Protein AF-A0A843KXM9-F1 (afdb_monomer_lite)

Sequence (128 aa):
MNFRLLPALIVLLLAFSLGAACTGSGGEAGPSTPGTGTPAATATPTPTTEVSLVPGPTQTIPPGKEVTFQITPGYPSPFTHDLTITFNGGKGQDYVNGIALRVTKSNGEVVEKTLQPRIGDAVTINEA

Structure (mmCIF, N/CA/C/O backbone):
data_AF-A0A843KXM9-F1
#
_entry.id   AF-A0A843KXM9-F1
#
loop_
_atom_site.group_PDB
_atom_site.id
_atom_site.type_symbol
_atom_site.label_atom_id
_atom_site.label_alt_id
_atom_site.label_comp_id
_atom_site.label_asym_id
_atom_site.label_entity_id
_atom_site.label_seq_id
_atom_site.pdbx_PDB_ins_c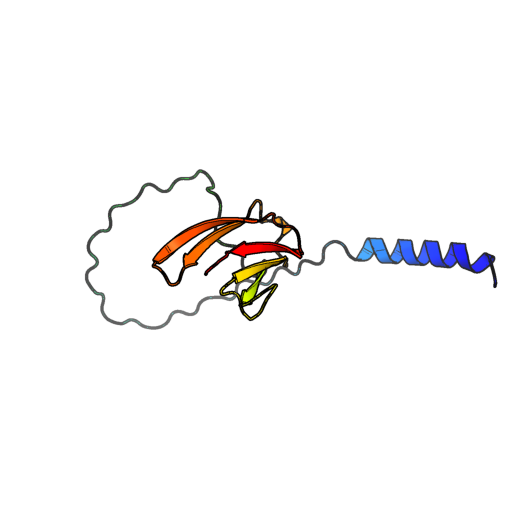ode
_atom_site.Cartn_x
_atom_site.Cartn_y
_atom_site.Cartn_z
_atom_site.occupancy
_atom_site.B_iso_or_equiv
_atom_site.auth_seq_id
_atom_site.auth_comp_id
_atom_site.auth_asym_id
_atom_site.auth_atom_id
_atom_site.pdbx_PDB_model_num
ATOM 1 N N . MET A 1 1 ? 15.730 11.730 43.799 1.00 51.44 1 MET A N 1
ATOM 2 C CA . MET A 1 1 ? 14.523 11.296 43.058 1.00 51.44 1 MET A CA 1
ATOM 3 C C . MET A 1 1 ? 13.538 10.693 44.045 1.00 51.44 1 MET A C 1
ATOM 5 O O . MET A 1 1 ? 13.873 9.727 44.717 1.00 51.44 1 MET A O 1
ATOM 9 N N . ASN A 1 2 ? 12.362 11.302 44.194 1.00 57.75 2 ASN A N 1
ATOM 10 C CA . ASN A 1 2 ? 11.387 10.930 45.220 1.00 57.75 2 ASN A CA 1
ATOM 11 C C . ASN A 1 2 ? 10.602 9.690 44.765 1.00 57.75 2 ASN A C 1
ATOM 13 O O . ASN A 1 2 ? 9.577 9.811 44.101 1.00 57.75 2 ASN A O 1
ATOM 17 N N . PHE A 1 3 ? 11.074 8.496 45.137 1.00 62.22 3 PHE A N 1
ATOM 18 C CA . PHE A 1 3 ? 10.487 7.194 44.762 1.00 62.22 3 PHE A CA 1
ATOM 19 C C . PHE A 1 3 ? 9.011 7.026 45.192 1.00 62.22 3 PHE A C 1
ATOM 21 O O . PHE A 1 3 ? 8.303 6.154 44.701 1.00 62.22 3 PHE A O 1
ATOM 28 N N . ARG A 1 4 ? 8.520 7.907 46.076 1.00 71.75 4 ARG A N 1
ATOM 29 C CA . ARG A 1 4 ? 7.119 7.984 46.521 1.00 71.75 4 ARG A CA 1
ATOM 30 C C . ARG A 1 4 ? 6.164 8.644 45.518 1.00 71.75 4 ARG A C 1
ATOM 32 O O . ARG A 1 4 ? 4.959 8.492 45.668 1.00 71.75 4 ARG A O 1
ATOM 39 N N . LEU A 1 5 ? 6.675 9.352 44.506 1.00 71.25 5 LEU A N 1
ATOM 40 C CA . LEU A 1 5 ? 5.859 9.976 43.449 1.00 71.25 5 LEU A CA 1
ATOM 41 C C . LEU A 1 5 ? 5.536 9.009 42.299 1.00 71.25 5 LEU A C 1
ATOM 43 O O . LEU A 1 5 ? 4.587 9.234 41.553 1.00 71.25 5 LEU A O 1
ATOM 47 N N . LEU A 1 6 ? 6.300 7.919 42.180 1.00 75.50 6 LEU A N 1
ATOM 48 C CA . LEU A 1 6 ? 6.124 6.895 41.153 1.00 75.50 6 LEU A CA 1
ATOM 49 C C . LEU A 1 6 ? 4.729 6.229 41.178 1.00 75.50 6 LEU A C 1
ATOM 51 O O . LEU A 1 6 ? 4.109 6.161 40.118 1.00 75.50 6 LEU A O 1
ATOM 55 N N . PRO A 1 7 ? 4.171 5.795 42.333 1.00 77.62 7 PRO A N 1
ATOM 56 C CA . PRO A 1 7 ? 2.840 5.184 42.348 1.00 77.62 7 PRO A CA 1
ATOM 57 C C . PRO A 1 7 ? 1.725 6.180 42.000 1.00 77.62 7 PRO A C 1
ATOM 59 O O . PRO A 1 7 ? 0.777 5.813 41.313 1.00 77.62 7 PRO A O 1
ATOM 62 N N . ALA A 1 8 ? 1.850 7.449 42.405 1.00 81.44 8 ALA A N 1
ATOM 63 C CA . ALA A 1 8 ? 0.864 8.483 42.084 1.00 81.44 8 ALA A CA 1
ATOM 64 C C . ALA A 1 8 ? 0.804 8.771 40.573 1.00 81.44 8 ALA A C 1
ATOM 66 O O . ALA A 1 8 ? -0.279 8.934 40.015 1.00 81.44 8 ALA A O 1
ATOM 67 N N . LEU A 1 9 ? 1.959 8.768 39.901 1.00 82.88 9 LEU A N 1
ATOM 68 C CA . LEU A 1 9 ? 2.051 8.957 38.454 1.00 82.88 9 LEU A CA 1
ATOM 69 C C . LEU A 1 9 ? 1.453 7.774 37.671 1.00 82.88 9 LEU A C 1
ATOM 71 O O . LEU A 1 9 ? 0.778 7.989 36.668 1.00 82.88 9 LEU A O 1
ATOM 75 N N . ILE A 1 10 ? 1.643 6.539 38.146 1.00 84.19 10 ILE A N 1
ATOM 76 C CA . ILE A 1 10 ? 1.057 5.337 37.526 1.00 84.19 10 ILE A CA 1
ATOM 77 C C . ILE A 1 10 ? -0.474 5.353 37.632 1.00 84.19 10 ILE A C 1
ATOM 79 O O . ILE A 1 10 ? -1.156 5.090 36.645 1.00 84.19 10 ILE A O 1
ATOM 83 N N . VAL A 1 11 ? -1.022 5.704 38.801 1.00 83.56 11 VAL A N 1
ATOM 84 C CA . VAL A 1 11 ? -2.480 5.803 38.997 1.00 83.56 11 VAL A CA 1
ATOM 85 C C . VAL A 1 11 ? -3.081 6.904 38.121 1.00 83.56 11 VAL A C 1
ATOM 87 O O . VAL A 1 11 ? -4.124 6.696 37.504 1.00 83.56 11 VAL A O 1
ATOM 90 N N . LEU A 1 12 ? -2.402 8.049 38.006 1.00 81.00 12 LEU A N 1
ATOM 91 C CA . LEU A 1 12 ? -2.832 9.141 37.133 1.00 81.00 12 LEU A CA 1
ATOM 92 C C . LEU A 1 12 ? -2.847 8.725 35.651 1.00 81.00 12 LEU A C 1
ATOM 94 O O . LEU A 1 12 ? -3.806 9.024 34.943 1.00 81.00 12 LEU A O 1
ATOM 98 N N . LEU A 1 13 ? -1.820 8.005 35.188 1.00 79.25 13 LEU A N 1
ATOM 99 C CA . LEU A 1 13 ? -1.749 7.501 33.812 1.00 79.25 13 LEU A CA 1
ATOM 100 C C . LEU A 1 13 ? -2.834 6.459 33.511 1.00 79.25 13 LEU A C 1
ATOM 102 O O . LEU A 1 13 ? -3.406 6.485 32.422 1.00 79.25 13 LEU A O 1
ATOM 106 N N . LEU A 1 14 ? -3.158 5.583 34.470 1.00 77.69 14 LEU A N 1
ATOM 107 C CA . LEU A 1 14 ? -4.273 4.643 34.326 1.00 77.69 14 LEU A CA 1
ATOM 108 C C . LEU A 1 14 ? -5.626 5.361 34.254 1.00 77.69 14 LEU A C 1
ATOM 110 O O . LEU A 1 14 ? -6.478 4.961 33.475 1.00 77.69 14 LEU A O 1
ATOM 114 N N . ALA A 1 15 ? -5.844 6.430 35.022 1.00 72.69 15 ALA A N 1
ATOM 115 C CA . ALA A 1 15 ? -7.109 7.164 34.974 1.00 72.69 15 ALA A CA 1
ATOM 116 C C . ALA A 1 15 ? -7.353 7.838 33.608 1.00 72.69 15 ALA A C 1
ATOM 118 O O . ALA A 1 15 ? -8.483 7.868 33.126 1.00 72.69 15 ALA A O 1
ATOM 119 N N . PHE A 1 16 ? -6.298 8.344 32.961 1.00 69.00 16 PHE A N 1
ATOM 120 C CA . PHE A 1 16 ? -6.404 8.996 31.650 1.00 69.00 16 PHE A CA 1
ATOM 121 C C . PHE A 1 16 ? -6.642 8.019 30.490 1.00 69.00 16 PHE A C 1
ATOM 123 O O . PHE A 1 16 ? -7.263 8.399 29.498 1.00 69.00 16 PHE A O 1
ATOM 130 N N . SER A 1 17 ? -6.189 6.766 30.589 1.00 67.94 17 SER A N 1
ATOM 131 C CA . SER A 1 17 ? -6.320 5.798 29.492 1.00 67.94 17 SER A CA 1
ATOM 132 C C . SER A 1 17 ? -7.739 5.243 29.323 1.00 67.94 17 SER A C 1
ATOM 134 O O . SER A 1 17 ? -8.109 4.876 28.210 1.00 67.94 17 SER A O 1
ATOM 136 N N . LEU A 1 18 ? -8.571 5.250 30.373 1.00 61.25 18 LEU A N 1
ATOM 137 C CA . LEU A 1 18 ? -9.965 4.785 30.291 1.00 61.25 18 LEU A CA 1
ATOM 138 C C . LEU A 1 18 ? -10.921 5.793 29.619 1.00 61.25 18 LEU A C 1
ATOM 140 O O . LEU A 1 18 ? -12.046 5.427 29.290 1.00 61.25 18 LEU A O 1
ATOM 144 N N . GLY A 1 19 ? -10.498 7.043 29.391 1.00 58.75 19 GLY A N 1
ATOM 145 C CA . GLY A 1 19 ? -11.346 8.101 28.819 1.00 58.75 19 GLY A CA 1
ATOM 146 C C . GLY A 1 19 ? -11.299 8.250 27.292 1.00 58.75 19 GLY A C 1
ATOM 147 O O . GLY A 1 19 ? -12.057 9.045 26.746 1.00 58.75 19 GLY A O 1
ATOM 148 N N . ALA A 1 20 ? -10.419 7.526 26.591 1.00 55.50 20 ALA A N 1
ATOM 149 C CA . ALA A 1 20 ? -10.191 7.718 25.150 1.00 55.50 20 ALA A CA 1
ATOM 150 C C . ALA A 1 20 ? -10.962 6.740 24.240 1.00 55.50 20 ALA A C 1
ATOM 152 O O . ALA A 1 20 ? -10.840 6.811 23.017 1.00 55.50 20 ALA A O 1
ATOM 153 N N . ALA A 1 21 ? -11.765 5.834 24.803 1.00 57.00 21 ALA A N 1
ATOM 154 C CA . ALA A 1 21 ? -12.592 4.918 24.026 1.00 57.00 21 ALA A CA 1
ATOM 155 C C . ALA A 1 21 ? -14.019 5.477 23.873 1.00 57.00 21 ALA A C 1
ATOM 157 O O . ALA A 1 21 ? -14.714 5.673 24.864 1.00 57.00 21 ALA A O 1
ATOM 158 N N . CYS A 1 22 ? -14.451 5.670 22.621 1.00 61.50 22 CYS A N 1
ATOM 159 C CA . CYS A 1 22 ? -15.838 5.901 22.170 1.00 61.50 22 CYS A CA 1
ATOM 160 C C . CYS A 1 22 ? -16.346 7.333 21.897 1.00 61.50 22 CYS A C 1
ATOM 162 O O . CYS A 1 22 ? -17.551 7.554 21.982 1.00 61.50 22 CYS A O 1
ATOM 164 N N . THR A 1 23 ? -15.528 8.270 21.400 1.00 58.12 23 THR A N 1
ATOM 165 C CA . THR A 1 23 ? -16.075 9.435 20.654 1.00 58.12 23 THR A CA 1
ATOM 166 C C . THR A 1 23 ? -15.820 9.322 19.148 1.00 58.12 23 THR A C 1
ATOM 168 O O . THR A 1 23 ? -15.172 10.144 18.507 1.00 58.12 23 THR A O 1
ATOM 171 N N . GLY A 1 24 ? -16.361 8.266 18.537 1.00 48.19 24 GLY A N 1
ATOM 172 C CA . GLY A 1 24 ? -16.628 8.297 17.101 1.00 48.19 24 GLY A CA 1
ATOM 173 C C . GLY A 1 24 ? -17.815 9.226 16.865 1.00 48.19 24 GLY A C 1
ATOM 174 O O . GLY A 1 24 ? -18.954 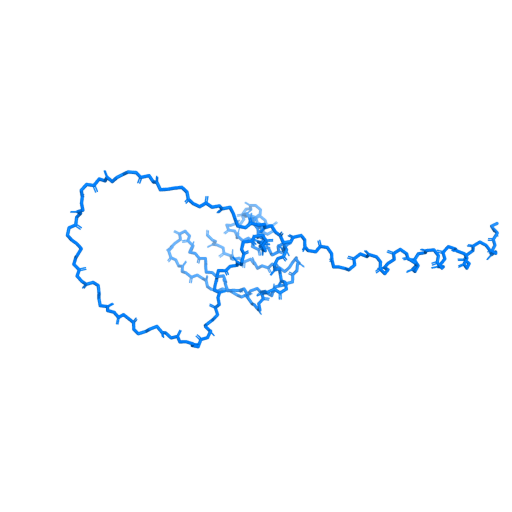8.793 16.994 1.00 48.19 24 GLY A O 1
ATOM 175 N N . SER A 1 25 ? -17.562 10.505 16.590 1.00 52.56 25 SER A N 1
ATOM 176 C CA . SER A 1 25 ? -18.596 11.480 16.241 1.00 52.56 25 SER A CA 1
ATOM 177 C C . SER A 1 25 ? -19.303 11.034 14.958 1.00 52.56 25 SER A C 1
ATOM 179 O O . SER A 1 25 ? -18.748 11.118 13.863 1.00 52.56 25 SER A O 1
ATOM 181 N N . GLY A 1 26 ? -20.525 10.517 15.104 1.00 53.38 26 GLY A N 1
ATOM 182 C CA . GLY A 1 26 ? -21.443 10.297 13.994 1.00 53.38 26 GLY A CA 1
ATOM 183 C C . GLY A 1 26 ? -21.850 11.648 13.419 1.00 53.38 26 GLY A C 1
ATOM 184 O O . GLY A 1 26 ? -22.548 12.408 14.080 1.00 53.38 26 GLY A O 1
ATOM 185 N N . GLY A 1 27 ? -21.356 11.964 12.222 1.00 45.41 27 GLY A N 1
ATOM 186 C CA . GLY A 1 27 ? -21.761 13.148 11.472 1.00 45.41 27 GLY A CA 1
ATOM 187 C C . GLY A 1 27 ? -23.094 12.910 10.770 1.00 45.41 27 GLY A C 1
ATOM 188 O O . GLY A 1 27 ? -23.236 11.950 10.014 1.00 45.41 27 GLY A O 1
ATOM 189 N N . GLU A 1 28 ? -24.053 13.786 11.055 1.00 43.88 28 GLU A N 1
ATOM 190 C CA . GLU A 1 28 ? -25.403 13.853 10.496 1.00 43.88 28 GLU A CA 1
ATOM 191 C C . GLU A 1 28 ? -25.437 13.915 8.959 1.00 43.88 28 GLU A C 1
ATOM 193 O O . GLU A 1 28 ? -24.685 14.651 8.317 1.00 43.88 28 GLU A O 1
ATOM 198 N N . ALA A 1 29 ? -26.374 13.169 8.366 1.00 48.31 29 ALA A N 1
ATOM 199 C CA . ALA A 1 29 ? -26.745 13.296 6.963 1.00 48.31 29 ALA A CA 1
ATOM 200 C C . ALA A 1 29 ? -27.521 14.608 6.752 1.00 48.31 29 ALA A C 1
ATOM 202 O O . ALA A 1 29 ? -28.618 14.785 7.282 1.00 48.31 29 ALA A O 1
ATOM 203 N N . GLY A 1 30 ? -26.949 15.527 5.974 1.00 47.09 30 GLY A N 1
ATOM 204 C CA . GLY A 1 30 ? -27.627 16.752 5.553 1.00 47.09 30 GLY A CA 1
ATOM 205 C C . GLY A 1 30 ? -28.702 16.486 4.480 1.00 47.09 30 GLY A C 1
ATOM 206 O O . GLY A 1 30 ? -28.526 15.593 3.648 1.00 47.09 30 GLY A O 1
ATOM 207 N N . PRO A 1 31 ? -29.809 17.251 4.467 1.00 45.97 31 PRO A N 1
ATOM 208 C CA . PRO A 1 31 ? -30.920 17.065 3.533 1.00 45.97 31 PRO A CA 1
ATOM 209 C C . PRO A 1 31 ? -30.581 17.520 2.103 1.00 45.97 31 PRO A C 1
ATOM 211 O O . PRO A 1 31 ? -29.947 18.552 1.889 1.00 45.97 31 PRO A O 1
ATOM 214 N N . SER A 1 32 ? -31.043 16.755 1.110 1.00 44.66 32 SER A N 1
ATOM 215 C CA . SER A 1 32 ? -30.906 17.055 -0.321 1.00 44.66 32 SER A CA 1
ATOM 216 C C . SER A 1 32 ? -32.019 18.001 -0.794 1.00 44.66 32 SER A C 1
ATOM 218 O O . SER A 1 32 ? -33.200 17.673 -0.687 1.00 44.66 32 SER A O 1
ATOM 220 N N . THR A 1 33 ? -31.658 19.163 -1.343 1.00 41.00 33 THR A N 1
ATOM 221 C CA . THR A 1 33 ? -32.601 20.125 -1.946 1.00 41.00 33 THR A CA 1
ATOM 222 C C . THR A 1 33 ? -32.894 19.765 -3.416 1.00 41.00 33 THR A C 1
ATOM 224 O O . THR A 1 33 ? -31.943 19.548 -4.169 1.00 41.00 33 THR A O 1
ATOM 227 N N . PRO A 1 34 ? -34.164 19.733 -3.872 1.00 42.62 34 PRO A N 1
ATOM 228 C CA . PRO A 1 34 ? -34.517 19.456 -5.271 1.00 42.62 34 PRO A CA 1
ATOM 229 C C . PRO A 1 34 ? -34.248 20.640 -6.216 1.00 42.62 34 PRO A C 1
ATOM 231 O O . PRO A 1 34 ? -34.714 21.753 -5.973 1.00 42.62 34 PRO A O 1
ATOM 234 N N . GLY A 1 35 ? -33.539 20.384 -7.321 1.00 38.56 35 GLY A N 1
ATOM 235 C CA . GLY A 1 35 ? -33.294 21.331 -8.413 1.00 38.56 35 GLY A CA 1
ATOM 236 C C . GLY A 1 35 ? -33.947 20.892 -9.731 1.00 38.56 35 GLY A C 1
ATOM 237 O O . GLY A 1 35 ? -33.782 19.760 -10.171 1.00 38.56 35 GLY A O 1
ATOM 238 N N . THR A 1 36 ? -34.697 21.827 -10.308 1.00 34.69 36 THR A N 1
ATOM 239 C CA . THR A 1 36 ? -35.519 21.878 -11.532 1.00 34.69 36 THR A CA 1
ATOM 240 C C . THR A 1 36 ? -34.986 21.165 -12.791 1.00 34.69 36 THR A C 1
ATOM 242 O O . THR A 1 36 ? -33.793 21.159 -13.076 1.00 34.69 36 THR A O 1
ATOM 245 N N . GLY A 1 37 ? -35.919 20.587 -13.564 1.00 37.78 37 GLY A N 1
ATOM 246 C CA . GLY A 1 37 ? -35.679 19.602 -14.622 1.00 37.78 37 GLY A CA 1
ATOM 247 C C . GLY A 1 37 ? -35.244 20.114 -16.003 1.00 37.78 37 GLY A C 1
ATOM 248 O O . GLY A 1 37 ? -35.492 21.248 -16.401 1.00 37.78 37 GLY A O 1
ATOM 249 N N . THR A 1 38 ? -34.629 19.194 -16.749 1.00 40.50 38 THR A N 1
ATOM 250 C CA . THR A 1 38 ? -34.317 19.260 -18.188 1.00 40.50 38 THR A CA 1
ATOM 251 C C . THR A 1 38 ? -34.953 18.027 -18.868 1.00 40.50 38 THR A C 1
ATOM 253 O O . THR A 1 38 ? -35.022 16.981 -18.217 1.00 40.50 38 THR A O 1
ATOM 256 N N . PRO A 1 39 ? -35.472 18.106 -20.114 1.00 44.88 39 PRO A N 1
ATOM 257 C CA . PRO A 1 39 ? -36.302 17.053 -20.713 1.00 44.88 39 PRO A CA 1
ATOM 258 C C . PRO A 1 39 ? -35.610 15.690 -20.838 1.00 44.88 39 PRO A C 1
ATOM 260 O O . PRO A 1 39 ? -34.456 15.591 -21.253 1.00 44.88 39 PRO A O 1
ATOM 263 N N . ALA A 1 40 ? -36.362 14.644 -20.491 1.00 46.25 40 ALA A N 1
ATOM 264 C CA . ALA A 1 40 ? -35.926 13.258 -20.396 1.00 46.25 40 ALA A CA 1
ATOM 265 C C . ALA A 1 40 ? -35.535 12.651 -21.754 1.00 46.25 40 ALA A C 1
ATOM 267 O O . ALA A 1 40 ? -36.338 12.608 -22.688 1.00 46.25 40 ALA A O 1
ATOM 268 N N . ALA A 1 41 ? -34.323 12.097 -21.832 1.00 52.78 41 ALA A N 1
ATOM 269 C CA . ALA A 1 41 ? -33.987 11.110 -22.848 1.00 52.78 41 ALA A CA 1
ATOM 270 C C . ALA A 1 41 ? -34.733 9.804 -22.530 1.00 52.78 41 ALA A C 1
ATOM 272 O O . ALA A 1 41 ? -34.734 9.341 -21.389 1.00 52.78 41 ALA A O 1
ATOM 273 N N . THR A 1 42 ? -35.390 9.221 -23.533 1.00 49.16 42 THR A N 1
ATOM 274 C CA . THR A 1 42 ? -36.069 7.924 -23.408 1.00 49.16 42 THR A CA 1
ATOM 275 C C . THR A 1 42 ? -35.024 6.852 -23.098 1.00 49.16 42 THR A C 1
ATOM 277 O O . THR A 1 42 ? -34.189 6.540 -23.945 1.00 49.16 42 THR A O 1
ATOM 280 N N . ALA A 1 43 ? -35.034 6.324 -21.873 1.00 53.03 43 ALA A N 1
ATOM 281 C CA . ALA A 1 43 ? -34.130 5.262 -21.460 1.00 53.03 43 ALA A CA 1
ATOM 282 C C . ALA A 1 43 ? -34.618 3.914 -22.010 1.00 53.03 43 ALA A C 1
ATOM 284 O O . ALA A 1 43 ? -35.736 3.481 -21.732 1.00 53.03 43 ALA A O 1
ATOM 285 N N . THR A 1 44 ? -33.762 3.248 -22.781 1.00 59.09 44 THR A N 1
ATOM 286 C CA . THR A 1 44 ? -33.873 1.820 -23.101 1.00 59.09 44 THR A CA 1
ATOM 287 C C . THR A 1 44 ? -33.981 1.016 -21.796 1.00 59.09 44 THR A C 1
ATOM 289 O O . THR A 1 44 ? -33.203 1.290 -20.879 1.00 59.09 44 THR A O 1
ATOM 292 N N . PRO A 1 45 ? -34.895 0.035 -21.660 1.00 51.47 45 PRO A N 1
ATOM 293 C CA . PRO A 1 45 ? -34.962 -0.787 -20.456 1.00 51.47 45 PRO A CA 1
ATOM 294 C C . PRO A 1 45 ? -33.676 -1.610 -20.300 1.00 51.47 45 PRO A C 1
ATOM 296 O O . PRO A 1 45 ? -33.423 -2.553 -21.049 1.00 51.47 45 PRO A O 1
ATOM 299 N N . THR A 1 46 ? -32.855 -1.234 -19.320 1.00 61.03 46 THR A N 1
ATOM 300 C CA . THR A 1 46 ? -31.726 -2.039 -18.845 1.00 61.03 46 THR A CA 1
ATOM 301 C C . THR A 1 46 ? -32.271 -3.346 -18.259 1.00 61.03 46 THR A C 1
ATOM 303 O O . THR A 1 46 ? -33.231 -3.291 -17.485 1.00 61.03 46 THR A O 1
ATOM 306 N N . PRO A 1 47 ? -31.698 -4.519 -18.588 1.00 53.00 47 PRO A N 1
ATOM 307 C CA . PRO A 1 47 ? -32.104 -5.778 -17.974 1.00 53.00 47 PRO A CA 1
ATOM 308 C C . PRO A 1 47 ? -31.996 -5.682 -16.448 1.00 53.00 47 PRO A C 1
ATOM 310 O O . PRO A 1 47 ? -30.974 -5.260 -15.908 1.00 53.00 47 PRO A O 1
ATOM 313 N N . THR A 1 48 ? -33.076 -6.039 -15.752 1.00 59.44 48 THR A N 1
ATOM 314 C CA . THR A 1 48 ? -33.128 -6.061 -14.290 1.00 59.44 48 THR A CA 1
ATOM 315 C C . THR A 1 48 ? -32.262 -7.211 -13.788 1.00 59.44 48 THR A C 1
ATOM 317 O O . THR A 1 48 ? -32.701 -8.357 -13.742 1.00 59.44 48 THR A O 1
ATOM 320 N N . THR A 1 49 ? -31.010 -6.913 -13.450 1.00 65.44 49 THR A N 1
ATOM 321 C CA . THR A 1 49 ? -30.152 -7.839 -12.710 1.00 65.44 49 THR A CA 1
ATOM 322 C C . THR A 1 49 ? -30.783 -8.089 -11.343 1.00 65.44 49 THR A C 1
ATOM 324 O O . THR A 1 49 ? -31.050 -7.148 -10.595 1.00 65.44 49 THR A O 1
ATOM 327 N N . GLU A 1 50 ? -31.042 -9.354 -11.030 1.00 66.38 50 GLU A N 1
ATOM 328 C CA . GLU A 1 50 ? -31.536 -9.801 -9.731 1.00 66.38 50 GLU A CA 1
ATOM 329 C C . GLU A 1 50 ? -30.567 -9.335 -8.626 1.00 66.38 50 GLU A C 1
ATOM 331 O O . GLU A 1 50 ? -29.360 -9.585 -8.687 1.00 66.38 50 GLU A O 1
ATOM 336 N N . VAL A 1 51 ? -31.068 -8.576 -7.647 1.00 61.69 51 VAL A N 1
ATOM 337 C CA . VAL A 1 51 ? -30.237 -8.005 -6.578 1.00 61.69 51 VAL A CA 1
ATOM 338 C C . VAL A 1 51 ? -29.908 -9.109 -5.576 1.00 61.69 51 VAL 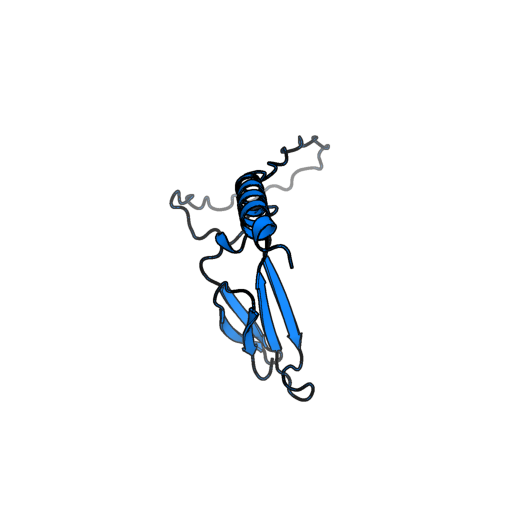A C 1
ATOM 340 O O . VAL A 1 51 ? -30.783 -9.585 -4.857 1.00 61.69 51 VAL A O 1
ATOM 343 N N . SER A 1 52 ? -28.637 -9.513 -5.514 1.00 68.00 52 SER A N 1
ATOM 344 C CA . SER A 1 52 ? -28.158 -10.439 -4.486 1.00 68.00 52 SER A CA 1
ATOM 345 C C . SER A 1 52 ? -28.296 -9.809 -3.096 1.00 68.00 52 SER A C 1
ATOM 347 O O . SER A 1 52 ? -27.756 -8.734 -2.839 1.00 68.00 52 SER A O 1
ATOM 349 N N . LEU A 1 53 ? -28.993 -10.497 -2.189 1.00 69.06 53 LEU A N 1
ATOM 350 C CA . LEU A 1 53 ? -29.120 -10.126 -0.771 1.00 69.06 53 LEU A CA 1
ATOM 351 C C . LEU A 1 53 ? -27.981 -10.684 0.093 1.00 69.06 53 LEU A C 1
ATOM 353 O O . LEU A 1 53 ? -27.960 -10.474 1.305 1.00 69.06 53 LEU A O 1
ATOM 357 N N . VAL A 1 54 ? -27.042 -11.414 -0.512 1.00 63.97 54 VAL A N 1
ATOM 358 C CA . VAL A 1 54 ? -25.826 -11.865 0.164 1.00 63.97 54 VAL A CA 1
ATOM 359 C C . VAL A 1 54 ? -24.846 -10.694 0.157 1.00 63.97 54 VAL A C 1
ATOM 361 O O . VAL A 1 54 ? -24.474 -10.256 -0.936 1.00 63.97 54 VAL A O 1
ATOM 364 N N . PRO A 1 55 ? -24.415 -10.176 1.325 1.00 56.69 55 PRO A N 1
ATOM 365 C CA . PRO A 1 55 ? -23.396 -9.138 1.374 1.00 56.69 55 PRO A CA 1
ATOM 366 C C . PRO A 1 55 ? -22.131 -9.648 0.676 1.00 56.69 55 PRO A C 1
ATOM 368 O O . PRO A 1 55 ? -21.462 -10.560 1.161 1.00 56.69 55 PRO A O 1
ATOM 371 N N . GLY A 1 56 ? -21.842 -9.102 -0.503 1.00 59.16 56 GLY A N 1
ATOM 372 C CA . GLY A 1 56 ? -20.571 -9.319 -1.183 1.00 59.16 56 GLY A CA 1
ATOM 373 C C . GLY A 1 56 ? -19.454 -8.531 -0.494 1.00 59.16 56 GLY A C 1
ATOM 374 O O . GLY A 1 56 ? -19.738 -7.678 0.350 1.00 59.16 56 GLY A O 1
ATOM 375 N N . PRO A 1 57 ? -18.178 -8.769 -0.842 1.00 56.53 57 PRO A N 1
ATOM 376 C CA . PRO A 1 57 ? -17.100 -7.897 -0.396 1.00 56.53 57 PRO A CA 1
ATOM 377 C C . PRO A 1 57 ? -17.397 -6.468 -0.864 1.00 56.53 57 PRO A C 1
ATOM 379 O O . PRO A 1 57 ? -17.405 -6.172 -2.060 1.00 56.53 57 PRO A O 1
ATOM 382 N N . THR A 1 58 ? -17.693 -5.579 0.082 1.00 60.97 58 THR A N 1
ATOM 383 C CA . THR A 1 58 ? -17.892 -4.164 -0.215 1.00 60.97 58 THR A CA 1
ATOM 384 C C . THR A 1 58 ? -16.534 -3.575 -0.571 1.00 60.97 58 THR A C 1
ATOM 386 O O . THR A 1 58 ? -15.735 -3.249 0.300 1.00 60.97 58 THR A O 1
ATOM 389 N N . GLN A 1 59 ? -16.265 -3.437 -1.868 1.00 64.62 59 GLN A N 1
ATOM 390 C CA . GLN A 1 59 ? -15.040 -2.810 -2.381 1.00 64.62 59 GLN A CA 1
ATOM 391 C C . GLN A 1 59 ? -15.004 -1.290 -2.126 1.00 64.62 59 GLN A C 1
ATOM 393 O O . GLN A 1 59 ? -14.001 -0.633 -2.395 1.00 64.62 59 GLN A O 1
ATOM 398 N N . THR A 1 60 ? -16.103 -0.720 -1.628 1.00 74.00 60 THR A N 1
ATOM 399 C CA . THR A 1 60 ? -16.233 0.700 -1.306 1.00 74.00 60 THR A CA 1
ATOM 400 C C . THR A 1 60 ? -16.080 0.912 0.192 1.00 74.00 60 THR A C 1
ATOM 402 O O . THR A 1 60 ? -16.901 0.472 0.995 1.00 74.00 60 THR A O 1
ATOM 405 N N . ILE A 1 61 ? -15.027 1.629 0.562 1.00 75.81 61 ILE A N 1
ATOM 406 C CA . ILE A 1 61 ? -14.793 2.045 1.939 1.00 75.81 61 ILE A CA 1
ATOM 407 C C . ILE A 1 61 ? -15.895 3.034 2.370 1.00 75.81 61 ILE A C 1
ATOM 409 O O . ILE A 1 61 ? -16.203 3.954 1.607 1.00 75.81 61 ILE A O 1
ATOM 413 N N . PRO A 1 62 ? -16.493 2.877 3.569 1.00 79.75 62 PRO A N 1
ATOM 414 C CA . PRO A 1 62 ? -17.479 3.823 4.080 1.00 79.75 62 PRO A CA 1
ATOM 415 C C . PRO A 1 62 ? -16.926 5.256 4.149 1.00 79.75 62 PRO A C 1
ATOM 417 O O . PRO A 1 62 ? -15.740 5.439 4.435 1.00 79.75 62 PRO A O 1
ATOM 420 N N . PRO A 1 63 ? -17.766 6.287 3.952 1.00 83.06 63 PRO A N 1
ATOM 421 C CA . PRO A 1 63 ? -17.316 7.673 4.043 1.00 83.06 63 PRO A CA 1
ATOM 422 C C . PRO A 1 63 ? -16.699 7.966 5.422 1.00 83.06 63 PRO A C 1
ATOM 424 O O . PRO A 1 63 ? -17.248 7.580 6.457 1.00 83.06 63 PRO A O 1
ATOM 427 N N . GLY A 1 64 ? -15.542 8.632 5.446 1.00 83.75 64 GLY A N 1
ATOM 428 C CA . GLY A 1 64 ? -14.789 8.950 6.664 1.00 83.75 64 GLY A CA 1
ATOM 429 C C . GLY A 1 64 ? -13.917 7.809 7.205 1.00 83.75 64 GLY A C 1
ATOM 430 O O . GLY A 1 64 ? -13.344 7.940 8.296 1.00 83.75 64 GLY A O 1
ATOM 431 N N . LYS A 1 65 ? -13.837 6.680 6.487 1.00 87.94 65 LYS A N 1
ATOM 432 C CA . LYS A 1 65 ? -13.019 5.501 6.821 1.00 87.94 65 LYS A CA 1
ATOM 433 C C . LYS A 1 65 ? -11.919 5.247 5.794 1.00 87.94 65 LYS A C 1
ATOM 435 O O . LYS A 1 65 ? -11.495 4.117 5.607 1.00 87.94 65 LYS A O 1
ATOM 440 N N . GLU A 1 66 ? -11.427 6.288 5.143 1.00 88.75 66 GLU A N 1
ATOM 441 C CA . GLU A 1 66 ? -10.444 6.177 4.072 1.00 88.75 66 GLU A CA 1
ATOM 442 C C . GLU A 1 66 ? -9.140 5.516 4.548 1.00 88.75 66 GLU A C 1
ATOM 444 O O . GLU 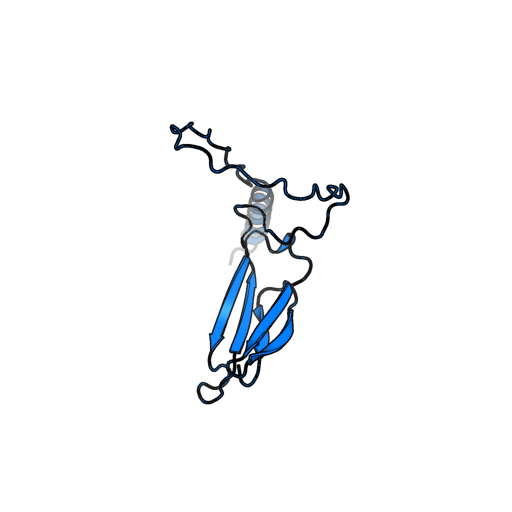A 1 66 ? -8.728 5.639 5.711 1.00 88.75 66 GLU A O 1
ATOM 449 N N . VAL A 1 67 ? -8.485 4.826 3.615 1.00 92.25 67 VAL A N 1
ATOM 450 C CA . VAL A 1 67 ? -7.116 4.329 3.753 1.00 92.25 67 VAL A CA 1
ATOM 451 C C . VAL A 1 67 ? -6.239 4.954 2.679 1.00 92.25 67 VAL A C 1
ATOM 453 O O . VAL A 1 67 ? -6.715 5.322 1.605 1.00 92.25 67 VAL A O 1
ATOM 456 N N . THR A 1 68 ? -4.952 5.057 2.973 1.00 93.25 68 THR A N 1
ATOM 457 C CA . THR A 1 68 ? -3.979 5.766 2.154 1.00 93.25 68 THR A CA 1
ATOM 458 C C . THR A 1 68 ? -2.901 4.810 1.673 1.00 93.25 68 THR A C 1
ATOM 460 O O . THR A 1 68 ? -2.382 3.984 2.426 1.00 93.25 68 THR A O 1
ATOM 463 N N . PHE A 1 69 ? -2.520 4.985 0.414 1.00 94.06 69 PHE A N 1
ATOM 464 C CA . PHE A 1 69 ? -1.379 4.329 -0.203 1.00 94.06 69 PHE A CA 1
ATOM 465 C C . PHE A 1 69 ? -0.357 5.382 -0.603 1.00 94.06 69 PHE A C 1
ATOM 467 O O . PHE A 1 69 ? -0.717 6.473 -1.046 1.00 94.06 69 PHE A O 1
ATOM 474 N N . GLN A 1 70 ? 0.914 5.041 -0.468 1.00 95.62 70 GLN A N 1
ATOM 475 C CA . GLN A 1 70 ? 2.011 5.829 -0.992 1.00 95.62 70 GLN A CA 1
ATOM 476 C C . GLN A 1 70 ? 2.614 5.113 -2.189 1.00 95.62 70 GLN A C 1
ATOM 478 O O . GLN A 1 70 ? 2.919 3.925 -2.129 1.00 95.62 70 GLN A O 1
ATOM 483 N N . ILE A 1 71 ? 2.790 5.858 -3.273 1.00 93.62 71 ILE A N 1
ATOM 484 C CA . ILE A 1 71 ? 3.365 5.367 -4.519 1.00 93.62 71 ILE A CA 1
ATOM 485 C C . ILE A 1 71 ? 4.700 6.079 -4.705 1.00 93.62 71 ILE A C 1
ATOM 487 O O . ILE A 1 71 ? 4.740 7.306 -4.789 1.00 93.62 71 ILE A O 1
ATOM 491 N N . THR A 1 72 ? 5.785 5.311 -4.745 1.00 93.25 72 THR A N 1
ATOM 492 C CA . THR A 1 72 ? 7.149 5.825 -4.882 1.00 93.25 72 THR A CA 1
ATOM 493 C C . THR A 1 72 ? 7.780 5.245 -6.151 1.00 93.25 72 THR A C 1
ATOM 495 O O . THR A 1 72 ? 8.116 4.059 -6.165 1.00 93.25 72 THR A O 1
ATOM 498 N N . PRO A 1 73 ? 7.922 6.036 -7.227 1.00 89.38 73 PRO A N 1
ATOM 499 C CA . PRO A 1 73 ? 8.635 5.608 -8.426 1.00 89.38 73 PRO A CA 1
ATOM 500 C C . PRO A 1 73 ? 10.155 5.650 -8.202 1.00 89.38 73 PRO A C 1
ATOM 502 O O . PRO A 1 73 ? 10.651 6.525 -7.491 1.00 89.38 73 PRO A O 1
ATOM 505 N N . GLY A 1 74 ? 10.896 4.735 -8.826 1.00 85.00 74 GLY A N 1
ATOM 506 C CA . GLY A 1 74 ? 12.359 4.691 -8.761 1.00 85.00 74 GLY A CA 1
ATOM 507 C C . GLY A 1 74 ? 12.902 4.358 -7.369 1.00 85.00 74 GLY A C 1
ATOM 508 O O . GLY A 1 74 ? 13.886 4.950 -6.925 1.00 85.00 74 GLY A O 1
ATOM 509 N N . TYR A 1 75 ? 12.243 3.455 -6.638 1.00 85.50 75 TYR A N 1
ATOM 510 C CA . TYR A 1 75 ? 12.709 2.954 -5.342 1.00 85.50 75 TYR A CA 1
ATOM 511 C C . TYR A 1 75 ? 12.923 1.433 -5.412 1.00 85.50 75 TYR A C 1
ATOM 513 O O . TYR A 1 75 ? 12.069 0.735 -5.957 1.00 85.50 75 TYR A O 1
ATOM 521 N N . PRO A 1 76 ? 14.029 0.887 -4.861 1.00 81.12 76 PRO A N 1
ATOM 522 C CA . PRO A 1 76 ? 15.057 1.547 -4.044 1.00 81.12 76 PRO A CA 1
ATOM 523 C C . PRO A 1 76 ? 16.117 2.335 -4.830 1.00 81.12 76 PRO A C 1
ATOM 525 O O . PRO A 1 76 ? 16.921 3.030 -4.210 1.00 81.12 76 PRO A O 1
ATOM 528 N N . SER A 1 77 ? 16.139 2.242 -6.164 1.00 85.75 77 SER A N 1
ATOM 529 C CA . SER A 1 77 ? 17.103 2.946 -7.016 1.00 85.75 77 SER A CA 1
ATOM 530 C C . SER A 1 77 ? 16.393 3.858 -8.020 1.00 85.75 77 SER A C 1
ATOM 532 O O . SER A 1 77 ? 15.548 3.378 -8.770 1.00 85.75 77 SER A O 1
ATOM 534 N N . PRO A 1 78 ? 16.773 5.144 -8.134 1.00 81.31 78 PRO A N 1
ATOM 535 C CA . PRO A 1 78 ? 16.159 6.064 -9.096 1.00 81.31 78 PRO A CA 1
ATOM 536 C C . PRO A 1 78 ? 16.513 5.735 -10.554 1.00 81.31 78 PRO A C 1
ATOM 538 O O . PRO A 1 78 ? 15.952 6.324 -11.473 1.00 81.31 78 PRO A O 1
ATOM 541 N N . PHE A 1 79 ? 17.467 4.825 -10.770 1.00 83.88 79 PHE A N 1
ATOM 542 C CA . PHE A 1 79 ? 17.882 4.371 -12.096 1.00 83.88 79 PHE A CA 1
ATOM 543 C C . PHE A 1 79 ? 17.097 3.152 -12.582 1.00 83.88 79 PHE A C 1
ATOM 545 O O . PHE A 1 79 ? 17.214 2.797 -13.752 1.00 83.88 79 PHE A O 1
ATOM 552 N N . THR A 1 80 ? 16.332 2.496 -11.705 1.00 81.38 80 THR A N 1
ATOM 553 C CA . THR A 1 80 ? 15.437 1.411 -12.100 1.00 81.38 80 THR A CA 1
ATOM 554 C C . THR A 1 80 ? 14.033 1.961 -12.316 1.00 81.38 80 THR A C 1
ATOM 556 O O . THR A 1 80 ? 13.569 2.844 -11.594 1.00 81.38 80 THR A O 1
ATOM 559 N N . HIS A 1 81 ? 13.339 1.444 -13.329 1.00 86.69 81 HIS A N 1
ATOM 560 C CA . HIS A 1 81 ? 11.937 1.766 -13.597 1.00 86.69 81 HIS A CA 1
ATOM 561 C C . HIS A 1 81 ? 11.016 1.018 -12.625 1.00 86.69 81 HIS A C 1
ATOM 563 O O . HIS A 1 81 ? 10.031 0.427 -13.031 1.00 86.69 81 HIS A O 1
ATOM 569 N N . ASP A 1 82 ? 11.356 0.986 -11.340 1.00 91.38 82 ASP A N 1
ATOM 570 C CA . ASP A 1 82 ? 10.604 0.229 -10.346 1.00 91.38 82 ASP A CA 1
ATOM 571 C C . ASP A 1 82 ? 9.533 1.111 -9.702 1.00 91.38 82 ASP A C 1
ATOM 573 O O . ASP A 1 82 ? 9.712 2.318 -9.514 1.00 91.38 82 ASP A O 1
ATOM 577 N N . LEU A 1 83 ? 8.410 0.505 -9.332 1.00 91.12 83 LEU A N 1
ATOM 578 C CA . LEU A 1 83 ? 7.309 1.167 -8.644 1.00 91.12 83 LEU A CA 1
ATOM 579 C C . LEU A 1 83 ? 7.073 0.501 -7.295 1.00 91.12 83 LEU A C 1
ATOM 581 O O . LEU A 1 83 ? 6.610 -0.638 -7.233 1.00 91.12 83 LEU A O 1
ATOM 585 N N . THR A 1 84 ? 7.335 1.221 -6.209 1.00 94.50 84 THR A N 1
ATOM 586 C CA . THR A 1 84 ? 7.032 0.749 -4.857 1.00 94.50 84 THR A CA 1
ATOM 587 C C . THR A 1 84 ? 5.707 1.319 -4.382 1.00 94.50 84 THR A C 1
ATOM 589 O O . THR A 1 84 ? 5.508 2.534 -4.355 1.00 94.50 84 THR A O 1
ATOM 592 N N . ILE A 1 85 ? 4.798 0.433 -3.987 1.00 94.69 85 ILE A N 1
ATOM 593 C CA . ILE A 1 85 ? 3.496 0.771 -3.417 1.00 94.69 85 ILE A CA 1
ATOM 594 C C . ILE A 1 85 ? 3.518 0.365 -1.948 1.00 94.69 85 ILE A C 1
ATOM 596 O O . ILE A 1 85 ? 3.679 -0.815 -1.639 1.00 94.69 85 ILE A O 1
ATOM 600 N N . THR A 1 86 ? 3.327 1.335 -1.059 1.00 96.25 86 THR A N 1
ATOM 601 C CA . THR A 1 86 ? 3.335 1.154 0.396 1.00 96.25 86 THR A CA 1
ATOM 602 C C . THR A 1 86 ? 1.959 1.457 0.971 1.00 96.25 86 THR A C 1
ATOM 604 O O . THR A 1 86 ? 1.334 2.462 0.625 1.00 96.25 86 THR A O 1
ATOM 607 N N . PHE A 1 87 ? 1.480 0.608 1.876 1.00 96.31 87 PHE A N 1
ATOM 608 C CA . PHE A 1 87 ? 0.244 0.852 2.608 1.00 96.31 87 PHE A CA 1
ATOM 609 C C . PHE A 1 87 ? 0.503 1.729 3.840 1.00 96.31 87 PHE A C 1
ATOM 611 O O . PHE A 1 87 ? 1.212 1.329 4.764 1.00 96.31 87 PHE A O 1
ATOM 618 N N . ASN A 1 88 ? -0.111 2.914 3.887 1.00 95.25 88 ASN A N 1
ATOM 619 C CA . ASN A 1 88 ? 0.066 3.874 4.984 1.00 95.25 88 ASN A CA 1
ATOM 620 C C . ASN A 1 88 ? -1.039 3.784 6.054 1.00 95.25 88 ASN A C 1
ATOM 622 O O . ASN A 1 88 ? -0.989 4.511 7.044 1.00 95.25 88 ASN A O 1
ATOM 626 N N . GLY A 1 89 ? -2.020 2.891 5.886 1.00 93.69 89 GLY A N 1
ATOM 627 C CA . GLY A 1 89 ? -3.146 2.751 6.812 1.00 93.69 89 GLY A CA 1
ATOM 628 C C . GLY A 1 89 ? -4.194 3.849 6.655 1.00 93.69 89 GLY A C 1
ATOM 629 O O . GLY A 1 89 ? -4.283 4.506 5.620 1.00 93.69 89 GLY A O 1
ATOM 630 N N . GLY A 1 90 ? -5.021 4.034 7.680 1.00 92.81 90 GLY A N 1
ATOM 631 C CA . GLY A 1 90 ? -6.064 5.058 7.706 1.00 92.81 90 GLY A CA 1
ATOM 632 C C . GLY A 1 90 ? -7.194 4.714 8.669 1.00 92.81 90 GLY A C 1
ATOM 633 O O . GLY A 1 90 ? -7.157 3.694 9.355 1.00 92.81 90 GLY A O 1
ATOM 634 N N . LYS A 1 91 ? -8.227 5.563 8.717 1.00 89.88 91 LYS A N 1
ATOM 635 C CA . LYS A 1 91 ? -9.339 5.430 9.677 1.00 89.88 91 LYS A CA 1
ATOM 636 C C . LYS A 1 91 ? -10.171 4.165 9.475 1.00 89.88 91 LYS A C 1
ATOM 638 O O . LYS A 1 91 ? -10.913 3.794 10.382 1.00 89.88 91 LYS A O 1
ATOM 643 N N . GLY A 1 92 ? -10.098 3.552 8.295 1.00 89.94 92 GLY A N 1
ATOM 644 C CA . GLY A 1 92 ? -10.805 2.314 7.992 1.00 89.94 92 GLY A CA 1
ATOM 645 C C . GLY A 1 92 ? -9.930 1.093 7.792 1.00 89.94 92 GLY A C 1
ATOM 646 O O . GLY A 1 92 ? -10.434 0.116 7.252 1.00 89.94 92 GLY A O 1
ATOM 647 N N . GLN A 1 93 ? -8.661 1.107 8.216 1.00 91.12 93 GLN A N 1
ATOM 648 C CA . GLN A 1 93 ? -7.799 -0.075 8.081 1.00 91.12 93 GLN A CA 1
ATOM 649 C C . GLN A 1 93 ? -8.409 -1.331 8.731 1.00 91.12 93 GLN A C 1
ATOM 651 O O . GLN A 1 93 ? -8.255 -2.421 8.196 1.00 91.12 93 GLN A O 1
ATOM 656 N N . ASP A 1 94 ? -9.169 -1.166 9.820 1.00 88.88 94 ASP A N 1
ATOM 657 C CA . ASP A 1 94 ? -9.816 -2.267 10.546 1.00 88.88 94 ASP A CA 1
ATOM 658 C C . ASP A 1 94 ? -10.942 -2.939 9.739 1.00 88.88 94 ASP A C 1
ATOM 660 O O . ASP A 1 94 ? -11.370 -4.042 10.068 1.00 88.88 94 ASP A O 1
ATOM 664 N N . TYR A 1 95 ? -11.421 -2.288 8.674 1.00 87.81 95 TYR A N 1
ATOM 665 C CA . TYR A 1 95 ? -12.424 -2.828 7.754 1.00 87.81 95 TYR A CA 1
ATOM 666 C C . TYR A 1 95 ? -11.797 -3.466 6.503 1.00 87.81 95 TYR A C 1
ATOM 668 O O . TYR A 1 95 ? -12.521 -3.968 5.644 1.00 87.81 95 TYR A O 1
ATOM 676 N N . VAL A 1 96 ? -10.465 -3.444 6.371 1.00 88.31 96 VAL A N 1
ATOM 677 C CA . VAL A 1 96 ? -9.751 -4.009 5.222 1.00 88.31 96 VAL A CA 1
ATOM 678 C C . VAL A 1 96 ? -9.262 -5.412 5.568 1.00 88.31 96 VAL A C 1
ATOM 680 O O . VAL A 1 96 ? -8.338 -5.587 6.353 1.00 88.31 96 VAL A O 1
ATOM 683 N N . ASN A 1 97 ? -9.848 -6.423 4.926 1.00 88.00 97 ASN A N 1
ATOM 684 C CA . ASN A 1 97 ? -9.445 -7.823 5.118 1.00 88.00 97 ASN A CA 1
ATOM 685 C C . ASN A 1 97 ? -8.255 -8.241 4.238 1.00 88.00 97 ASN A C 1
ATOM 687 O O . ASN A 1 97 ? -7.578 -9.223 4.526 1.00 88.00 97 ASN A O 1
ATOM 691 N N . GLY A 1 98 ? -7.999 -7.512 3.153 1.00 88.31 98 GLY A N 1
ATOM 692 C CA . GLY A 1 98 ? -6.922 -7.798 2.213 1.00 88.31 98 GLY A CA 1
ATOM 693 C C . GLY A 1 98 ? -6.857 -6.742 1.120 1.00 88.31 98 GL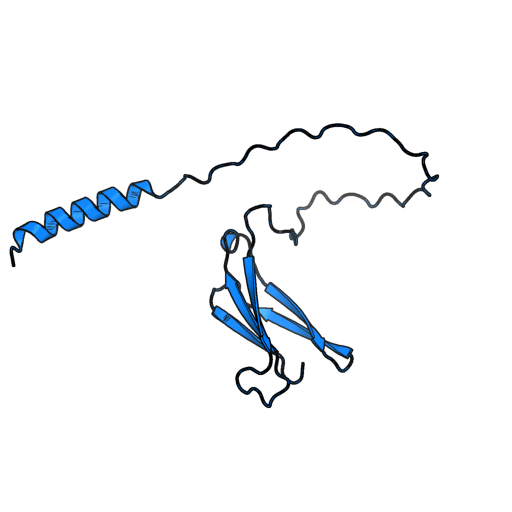Y A C 1
ATOM 694 O O . GLY A 1 98 ? -7.854 -6.085 0.822 1.00 88.31 98 GLY A O 1
ATOM 695 N N . ILE A 1 99 ? -5.672 -6.567 0.539 1.00 90.69 99 ILE A N 1
ATOM 696 C CA . ILE A 1 99 ? -5.429 -5.569 -0.500 1.00 90.69 99 ILE A CA 1
ATOM 697 C C . ILE A 1 99 ? -4.946 -6.301 -1.749 1.00 90.69 99 ILE A C 1
ATOM 699 O O . ILE A 1 99 ? -3.858 -6.876 -1.758 1.00 90.69 99 ILE A O 1
ATOM 703 N N . ALA A 1 100 ? -5.755 -6.265 -2.805 1.00 91.94 100 ALA A N 1
ATOM 704 C CA . ALA A 1 100 ? -5.365 -6.718 -4.134 1.00 91.94 100 ALA A CA 1
ATOM 705 C C . ALA A 1 100 ? -4.948 -5.504 -4.971 1.00 91.94 100 ALA A C 1
ATOM 707 O O . ALA A 1 100 ? -5.715 -4.556 -5.139 1.00 91.94 100 ALA A O 1
ATOM 708 N N . LEU A 1 101 ? -3.724 -5.535 -5.483 1.00 90.94 101 LEU A N 1
ATOM 709 C CA . LEU A 1 101 ? -3.163 -4.519 -6.357 1.00 90.94 101 LEU A CA 1
ATOM 710 C C . LEU A 1 101 ? -3.148 -5.034 -7.789 1.00 90.94 101 LEU A C 1
ATOM 712 O O . LEU A 1 101 ? -2.670 -6.138 -8.043 1.00 90.94 101 LEU A O 1
ATOM 716 N N . ARG A 1 102 ? -3.600 -4.196 -8.720 1.00 91.44 102 ARG A N 1
ATOM 717 C CA . ARG A 1 102 ? -3.469 -4.421 -10.158 1.00 91.44 102 ARG A CA 1
ATOM 718 C C . ARG A 1 102 ? -2.743 -3.235 -10.770 1.00 91.44 102 ARG A C 1
ATOM 720 O O . ARG A 1 102 ? -3.264 -2.122 -10.753 1.00 91.44 102 ARG A O 1
ATOM 727 N N . VAL A 1 103 ? -1.547 -3.475 -11.289 1.00 89.69 103 VAL A N 1
ATOM 728 C CA . VAL A 1 103 ? -0.695 -2.455 -11.904 1.00 89.69 103 VAL A CA 1
ATOM 729 C C . VAL A 1 103 ? -0.578 -2.761 -13.387 1.00 89.69 103 VAL A C 1
ATOM 731 O O . VAL A 1 103 ? -0.212 -3.870 -13.765 1.00 89.69 103 VAL A O 1
ATOM 734 N N . THR A 1 104 ? -0.899 -1.780 -14.223 1.00 91.44 104 THR A N 1
ATOM 735 C CA . THR A 1 104 ? -0.636 -1.850 -15.661 1.00 91.44 104 THR A CA 1
ATOM 736 C C . THR A 1 104 ? 0.698 -1.177 -15.923 1.00 91.44 104 THR A C 1
ATOM 738 O O . THR A 1 104 ? 0.841 0.014 -15.648 1.00 91.44 104 THR A O 1
ATOM 741 N N . LYS A 1 105 ? 1.654 -1.945 -16.436 1.00 89.56 105 LYS A N 1
ATOM 742 C CA . LYS A 1 105 ? 2.979 -1.452 -16.789 1.00 89.56 105 LYS A CA 1
ATOM 743 C C . LYS A 1 105 ? 2.947 -0.607 -18.060 1.00 89.56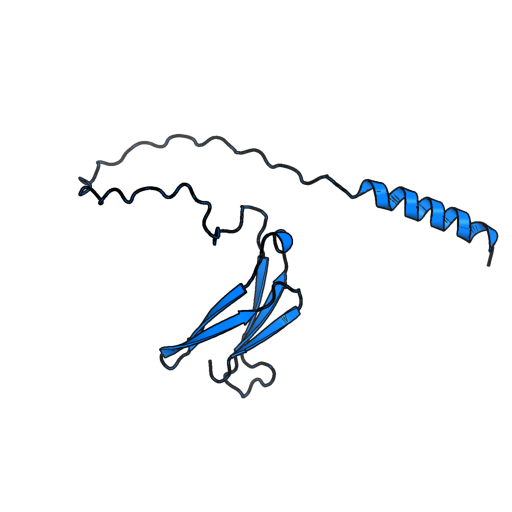 105 LYS A C 1
ATOM 745 O O . LYS A 1 105 ? 2.034 -0.722 -18.883 1.00 89.56 105 LYS A O 1
ATOM 750 N N . SER A 1 106 ? 3.995 0.178 -18.274 1.00 86.31 106 SER A N 1
ATOM 751 C CA . SER A 1 106 ? 4.213 0.960 -19.498 1.00 86.31 106 SER A CA 1
ATOM 752 C C . SER A 1 106 ? 4.233 0.112 -20.783 1.00 86.31 106 SER A C 1
ATOM 754 O O . SER A 1 106 ? 3.811 0.585 -21.838 1.00 86.31 106 SER A O 1
ATOM 756 N N . ASN A 1 107 ? 4.649 -1.157 -20.699 1.00 88.38 107 ASN A N 1
ATOM 757 C CA . ASN A 1 107 ? 4.639 -2.121 -21.808 1.00 88.38 107 ASN A CA 1
ATOM 758 C C . ASN A 1 107 ? 3.252 -2.759 -22.076 1.00 88.38 107 ASN A C 1
ATOM 760 O O . ASN A 1 107 ? 3.118 -3.572 -22.990 1.00 88.38 107 ASN A O 1
ATOM 764 N N . GLY A 1 108 ? 2.229 -2.414 -21.286 1.00 88.62 108 GLY A N 1
ATOM 765 C CA . GLY A 1 108 ? 0.873 -2.960 -21.377 1.00 88.62 108 GLY A CA 1
ATOM 766 C C . GLY A 1 108 ? 0.640 -4.271 -20.612 1.00 88.62 108 GLY A C 1
ATOM 767 O O . GLY A 1 108 ? -0.494 -4.745 -20.563 1.00 88.62 108 GLY A O 1
ATOM 768 N N . GLU A 1 109 ? 1.667 -4.854 -19.992 1.00 90.44 109 GLU A N 1
ATOM 769 C CA . GLU A 1 109 ? 1.538 -6.023 -19.120 1.00 90.44 109 GLU A CA 1
ATOM 770 C C . GLU A 1 109 ? 0.795 -5.645 -17.830 1.00 90.44 109 GLU A C 1
ATOM 772 O O . GLU A 1 109 ? 1.036 -4.598 -17.224 1.00 90.44 109 GLU A O 1
ATOM 777 N N . VAL A 1 110 ? -0.109 -6.517 -17.387 1.00 92.44 110 VAL A N 1
ATOM 778 C CA . VAL A 1 110 ? -0.840 -6.349 -16.129 1.00 92.44 110 VAL A CA 1
ATOM 779 C C . VAL A 1 110 ? -0.230 -7.260 -15.076 1.00 92.44 110 VAL A C 1
ATOM 781 O O . VAL A 1 110 ? -0.191 -8.477 -15.249 1.00 92.44 110 VAL A O 1
ATOM 784 N N . VAL A 1 111 ? 0.209 -6.670 -13.967 1.00 91.81 111 VAL A N 1
ATOM 785 C CA . VAL A 1 111 ? 0.750 -7.391 -12.817 1.00 91.81 111 VAL A CA 1
ATOM 786 C C . VAL A 1 111 ? -0.208 -7.281 -11.644 1.00 91.81 111 VAL A C 1
ATOM 788 O O . VAL A 1 111 ? -0.604 -6.187 -11.239 1.00 91.81 111 VAL A O 1
ATOM 791 N N . GLU A 1 112 ? -0.537 -8.431 -11.068 1.00 94.06 112 GLU A N 1
ATOM 792 C CA . GLU A 1 112 ? -1.337 -8.525 -9.854 1.00 94.06 112 GLU A CA 1
ATOM 793 C C . GLU A 1 112 ? -0.455 -8.890 -8.661 1.00 94.06 112 GLU A C 1
ATOM 795 O O . GLU A 1 112 ? 0.412 -9.767 -8.735 1.00 94.06 112 GLU A O 1
ATOM 800 N N . LYS A 1 113 ? -0.659 -8.186 -7.549 1.00 92.62 113 LYS A N 1
ATOM 801 C CA . LYS A 1 113 ? 0.023 -8.426 -6.276 1.00 92.62 113 LYS A CA 1
ATOM 802 C C . LYS A 1 113 ? -0.961 -8.320 -5.128 1.00 92.62 113 LYS A C 1
ATOM 804 O O . LYS A 1 113 ? -2.011 -7.699 -5.237 1.00 92.62 113 LYS A O 1
ATOM 809 N N . THR A 1 114 ? -0.586 -8.900 -4.001 1.00 93.69 114 THR A N 1
ATOM 810 C CA . THR A 1 114 ? -1.341 -8.796 -2.756 1.00 93.69 114 THR A CA 1
ATOM 811 C C . THR A 1 114 ? -0.491 -8.110 -1.704 1.00 93.69 114 THR A C 1
ATOM 813 O O . THR A 1 114 ? 0.681 -8.455 -1.553 1.00 93.69 114 THR A O 1
ATOM 816 N N . LEU A 1 115 ? -1.094 -7.185 -0.968 1.00 92.69 115 LEU A N 1
ATOM 817 C CA . LEU A 1 115 ? -0.519 -6.558 0.217 1.00 92.69 115 LEU A CA 1
ATOM 818 C C . LEU A 1 115 ? -1.308 -6.978 1.452 1.00 92.69 115 LEU A C 1
ATOM 820 O O . LEU A 1 115 ? -2.525 -7.190 1.401 1.00 92.69 115 LEU A O 1
ATOM 824 N N . GLN A 1 116 ? -0.610 -7.068 2.575 1.00 93.75 116 GLN A N 1
ATOM 825 C CA . GLN A 1 116 ? -1.248 -7.175 3.872 1.00 93.75 116 GLN A CA 1
ATOM 826 C C . GLN A 1 116 ? -1.754 -5.784 4.284 1.00 93.75 116 GLN A C 1
ATOM 828 O O . GLN A 1 116 ? -1.061 -4.788 4.070 1.00 93.75 116 GLN A O 1
ATOM 833 N N . PRO A 1 117 ? -2.929 -5.673 4.925 1.00 93.06 117 PRO A N 1
ATOM 834 C CA . PRO A 1 117 ? -3.433 -4.413 5.472 1.00 93.06 117 PRO A CA 1
ATOM 835 C C . PRO A 1 117 ? -2.686 -4.020 6.762 1.00 93.06 117 PRO A C 1
ATOM 837 O O . PRO A 1 117 ? -3.280 -3.719 7.793 1.00 93.06 117 PRO A O 1
ATOM 840 N N . ARG A 1 118 ? -1.350 -4.044 6.722 1.00 94.62 118 ARG A N 1
ATOM 841 C CA . ARG A 1 118 ? -0.446 -3.673 7.810 1.00 94.62 118 ARG A CA 1
ATOM 842 C C . ARG A 1 118 ? 0.322 -2.426 7.395 1.00 94.62 118 ARG A C 1
ATOM 844 O O . ARG A 1 118 ? 0.945 -2.408 6.341 1.00 94.62 118 ARG A O 1
ATOM 851 N N . ILE A 1 119 ? 0.291 -1.392 8.234 1.00 95.00 119 ILE A N 1
ATOM 852 C CA . ILE A 1 119 ? 1.006 -0.136 7.968 1.00 95.00 119 ILE A CA 1
ATOM 853 C C . ILE A 1 119 ? 2.488 -0.428 7.707 1.00 95.00 119 ILE A C 1
ATOM 855 O O . ILE A 1 119 ? 3.129 -1.140 8.482 1.00 95.00 119 ILE A O 1
ATOM 859 N N . GLY A 1 120 ? 3.013 0.146 6.626 1.00 94.25 120 GLY A N 1
ATOM 860 C CA . GLY A 1 120 ? 4.394 -0.018 6.186 1.00 94.25 120 GLY A CA 1
ATOM 861 C C . GLY A 1 120 ? 4.642 -1.255 5.325 1.00 94.25 120 GLY A C 1
ATOM 862 O O . GLY A 1 120 ? 5.751 -1.397 4.816 1.00 94.25 120 GLY A O 1
ATOM 863 N N . ASP A 1 121 ? 3.645 -2.127 5.133 1.00 95.56 121 ASP A N 1
ATOM 864 C CA . ASP A 1 121 ? 3.756 -3.209 4.158 1.00 95.56 121 ASP A CA 1
ATOM 865 C C . ASP A 1 121 ? 3.862 -2.619 2.749 1.00 95.56 121 ASP A C 1
ATOM 867 O O . ASP A 1 121 ? 3.144 -1.676 2.395 1.00 95.56 121 ASP A O 1
ATOM 871 N N . ALA A 1 122 ? 4.800 -3.142 1.966 1.00 94.62 122 ALA A N 1
ATOM 872 C CA . ALA A 1 122 ? 5.153 -2.582 0.675 1.00 94.62 122 ALA A CA 1
ATOM 873 C C . ALA A 1 122 ? 5.444 -3.676 -0.344 1.00 94.62 122 ALA A C 1
ATOM 875 O O . ALA A 1 122 ? 6.012 -4.722 -0.029 1.00 94.62 122 ALA A O 1
ATOM 876 N N . VAL A 1 123 ? 5.088 -3.401 -1.595 1.00 94.94 123 VAL A N 1
ATOM 877 C CA . VAL A 1 123 ? 5.422 -4.250 -2.732 1.00 94.94 123 VAL A CA 1
ATOM 878 C C . VAL A 1 123 ? 6.097 -3.409 -3.799 1.00 94.94 123 VAL A C 1
ATOM 880 O O . VAL A 1 123 ? 5.660 -2.297 -4.097 1.00 94.94 123 VAL A O 1
ATOM 883 N N . THR A 1 124 ? 7.157 -3.953 -4.384 1.00 94.12 124 THR A N 1
ATOM 884 C CA . THR A 1 124 ? 7.829 -3.351 -5.533 1.00 94.12 124 THR A CA 1
ATOM 885 C C . THR A 1 124 ? 7.443 -4.112 -6.793 1.00 94.12 124 THR A C 1
ATOM 887 O O . THR A 1 124 ? 7.524 -5.342 -6.846 1.00 94.12 124 THR A O 1
ATOM 890 N N . ILE A 1 125 ? 6.996 -3.370 -7.800 1.00 92.44 125 ILE A N 1
ATOM 891 C CA . ILE A 1 125 ? 6.815 -3.847 -9.165 1.00 92.44 125 ILE A CA 1
ATOM 892 C C . ILE A 1 125 ? 8.059 -3.442 -9.940 1.00 92.44 125 ILE A C 1
ATOM 894 O O . ILE A 1 125 ? 8.331 -2.253 -10.083 1.00 92.44 125 ILE A O 1
ATOM 898 N N . ASN A 1 126 ? 8.810 -4.430 -10.412 1.00 91.06 126 ASN A N 1
ATOM 899 C CA . ASN A 1 126 ? 9.993 -4.170 -11.220 1.00 91.06 126 ASN A CA 1
ATOM 900 C C . ASN A 1 126 ? 9.574 -3.814 -12.649 1.00 91.06 126 ASN A C 1
ATOM 902 O O . ASN A 1 126 ? 8.642 -4.437 -13.173 1.00 91.06 126 ASN A O 1
ATOM 906 N N . GLU A 1 127 ? 10.289 -2.872 -13.264 1.00 84.94 127 GLU A N 1
ATOM 907 C CA . GLU A 1 127 ? 10.044 -2.426 -14.648 1.00 84.94 127 GLU A CA 1
ATOM 908 C C . GLU A 1 127 ? 8.571 -2.044 -14.905 1.00 84.94 127 GLU A C 1
ATOM 910 O O . GLU A 1 127 ? 7.892 -2.620 -15.758 1.00 84.94 127 GLU A O 1
ATOM 915 N N . ALA A 1 128 ? 8.059 -1.121 -14.094 1.00 76.88 128 ALA A N 1
ATOM 916 C CA . ALA A 1 128 ? 6.709 -0.575 -14.150 1.00 76.88 128 ALA A CA 1
ATOM 917 C C . ALA A 1 128 ? 6.472 0.379 -15.335 1.00 76.88 128 ALA A C 1
ATOM 919 O O . ALA A 1 128 ? 7.395 1.092 -15.786 1.00 76.88 128 ALA A O 1
#

Foldseek 3Di:
DPPVCVVVVVVVVVVVVVPPPDPPPDDDDDDDDDDDDDDDDDDDDDPDDDDDPPDDLPPDDPPQQDWDKDWDAQPPHVPWRKIKIFTQGGNNLVVDPWDWDWDQAPVRDIDIDIFDSDHGTMDMDGRD

Radius of gyration: 24.77 Å; chains: 1; bounding box: 54×34×70 Å

Secondary structure (DSSP, 8-state):
--TTSHHHHHHHHHHHHTTSS--------PPPPP----PPP------------S-----SPPTT--EEEEEEET-S-TTS--EEEEEEEETTGGG-S-EEEEEE-TTS-EEEEEE-SSTT-EEEETT-

pLDDT: mean 75.64, std 17.96, range [34.69, 96.31]